Protein AF-A0A925H0Q3-F1 (afdb_monomer_lite)

Sequence (68 aa):
MIEVEETRAAAIEAASAPKIQVLCAWCGAEIREGDEPEWTGMCQTCFRQMVNEHLRLATQSQAHASER

Structure (mmCIF, N/CA/C/O backbone):
data_AF-A0A925H0Q3-F1
#
_entry.id   AF-A0A925H0Q3-F1
#
loop_
_atom_site.group_PDB
_atom_site.id
_atom_site.type_symbol
_atom_site.label_atom_id
_atom_site.label_alt_id
_atom_site.label_comp_id
_atom_site.label_asym_id
_atom_site.label_entity_id
_atom_site.label_seq_id
_atom_site.pdbx_PDB_ins_code
_atom_site.Cartn_x
_atom_site.Cartn_y
_atom_site.Cartn_z
_atom_site.occupancy
_atom_site.B_iso_or_equiv
_atom_site.auth_seq_id
_atom_site.auth_comp_id
_atom_site.auth_asym_id
_atom_site.auth_atom_id
_atom_site.pdbx_PDB_model_num
ATOM 1 N N . MET A 1 1 ? 29.704 18.435 -35.491 1.00 49.34 1 MET A N 1
ATOM 2 C CA . MET A 1 1 ? 29.918 17.880 -34.136 1.00 49.34 1 MET A CA 1
ATOM 3 C C . MET A 1 1 ? 28.888 18.504 -33.203 1.00 49.34 1 MET A C 1
ATOM 5 O O . MET A 1 1 ? 29.229 19.434 -32.495 1.00 49.34 1 MET A O 1
ATOM 9 N N . ILE A 1 2 ? 27.619 18.101 -33.301 1.00 53.62 2 ILE A N 1
ATOM 10 C CA . ILE A 1 2 ? 26.526 18.596 -32.429 1.00 53.62 2 ILE A CA 1
ATOM 11 C C . ILE A 1 2 ? 25.555 17.440 -32.101 1.00 53.62 2 ILE A C 1
ATOM 13 O O . ILE A 1 2 ? 25.008 17.375 -31.013 1.00 53.62 2 ILE A O 1
ATOM 17 N N . GLU A 1 3 ? 25.444 16.431 -32.973 1.00 49.00 3 GLU A N 1
ATOM 1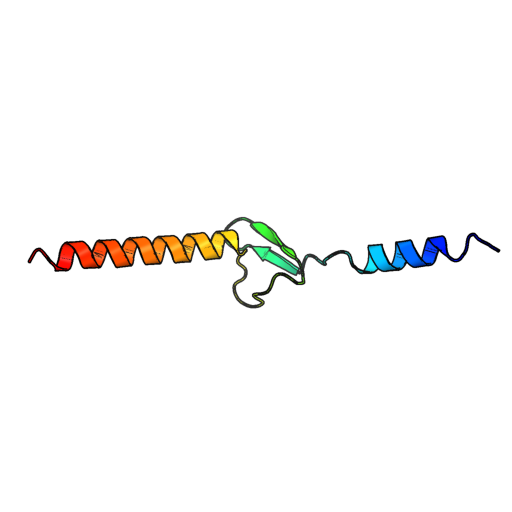8 C CA . GLU A 1 3 ? 24.469 15.331 -32.836 1.00 49.00 3 GLU A CA 1
ATOM 19 C C . GLU A 1 3 ? 24.788 14.281 -31.744 1.00 49.00 3 GLU A C 1
ATOM 21 O O . GLU A 1 3 ? 23.973 13.404 -31.465 1.00 49.00 3 GLU A O 1
ATOM 26 N N . VAL A 1 4 ? 25.967 14.337 -31.111 1.00 53.19 4 VAL A N 1
ATOM 27 C CA . VAL A 1 4 ? 26.403 13.319 -30.127 1.00 53.19 4 VAL A CA 1
ATOM 28 C C . VAL A 1 4 ? 26.028 13.700 -28.684 1.00 53.19 4 VAL A C 1
ATOM 30 O O . VAL A 1 4 ? 25.993 12.838 -27.810 1.00 53.19 4 VAL A O 1
ATOM 33 N N . GLU A 1 5 ? 25.716 14.970 -28.407 1.00 51.53 5 GLU A N 1
ATOM 34 C CA . GLU A 1 5 ? 25.393 15.425 -27.043 1.00 51.53 5 GLU A CA 1
ATOM 35 C C . GLU A 1 5 ? 23.898 15.308 -26.701 1.00 51.53 5 GLU A C 1
ATOM 37 O O . GLU A 1 5 ? 23.565 14.952 -25.569 1.00 51.53 5 GLU A O 1
ATOM 42 N N . GLU A 1 6 ? 22.993 15.489 -27.670 1.00 51.50 6 GLU A N 1
ATOM 43 C CA . GLU A 1 6 ? 21.541 15.331 -27.455 1.00 51.50 6 GLU A CA 1
ATOM 44 C C . GLU A 1 6 ? 21.141 13.880 -27.138 1.00 51.50 6 GLU A C 1
ATOM 46 O O . GLU A 1 6 ? 20.253 13.628 -26.322 1.00 51.50 6 GLU A O 1
ATOM 51 N N . THR A 1 7 ? 21.850 12.904 -27.709 1.00 54.84 7 THR A N 1
ATOM 52 C CA . THR A 1 7 ? 21.590 11.474 -27.470 1.00 54.84 7 THR A CA 1
ATOM 53 C C . THR A 1 7 ? 21.976 11.025 -26.059 1.00 54.84 7 THR A C 1
ATOM 55 O O . THR A 1 7 ? 21.382 10.086 -25.527 1.00 54.84 7 THR A O 1
ATOM 58 N N . ARG A 1 8 ? 22.923 11.710 -25.405 1.00 54.88 8 ARG A N 1
ATOM 59 C CA . ARG A 1 8 ? 23.362 11.377 -24.042 1.00 54.88 8 ARG A CA 1
ATOM 60 C C . ARG A 1 8 ? 22.378 11.862 -22.977 1.00 54.88 8 ARG A C 1
ATOM 62 O O . ARG A 1 8 ? 22.156 11.144 -22.006 1.00 54.88 8 ARG A O 1
ATOM 69 N N . ALA A 1 9 ? 21.782 13.041 -23.156 1.00 55.16 9 ALA A N 1
ATOM 70 C CA . ALA A 1 9 ? 20.786 13.573 -22.225 1.00 55.16 9 ALA A CA 1
ATOM 71 C C . ALA A 1 9 ? 19.504 12.718 -22.224 1.00 55.16 9 ALA A C 1
ATOM 73 O O . ALA A 1 9 ? 19.057 12.289 -21.162 1.00 55.16 9 ALA A O 1
ATOM 74 N N . ALA A 1 10 ? 19.000 12.353 -23.409 1.00 55.50 10 ALA A N 1
ATOM 75 C CA . ALA A 1 10 ? 17.828 11.485 -23.544 1.00 55.50 10 ALA A CA 1
ATOM 76 C C . ALA A 1 10 ? 18.056 10.065 -22.979 1.00 55.50 10 ALA A C 1
ATOM 78 O O . ALA A 1 10 ? 17.145 9.458 -22.418 1.00 55.50 10 ALA A O 1
ATOM 79 N N . ALA A 1 11 ? 19.280 9.531 -23.077 1.00 54.78 11 ALA A N 1
ATOM 80 C CA . ALA A 1 11 ? 19.625 8.226 -22.512 1.00 54.78 11 ALA A CA 1
ATOM 81 C C . ALA A 1 11 ? 19.666 8.225 -20.972 1.00 54.78 11 ALA A C 1
ATOM 83 O O . ALA A 1 11 ? 19.325 7.215 -20.358 1.00 54.78 11 ALA A O 1
ATOM 84 N N . ILE A 1 12 ? 20.050 9.342 -20.342 1.00 57.75 12 ILE A N 1
ATOM 85 C CA . ILE A 1 12 ? 20.026 9.489 -18.877 1.00 57.75 12 ILE A CA 1
ATOM 86 C C . ILE A 1 12 ? 18.579 9.592 -18.377 1.00 57.75 12 ILE A C 1
ATOM 88 O O . ILE A 1 12 ? 18.233 8.938 -17.395 1.00 57.75 12 ILE A O 1
ATOM 92 N N . GLU A 1 13 ? 17.712 10.323 -19.084 1.00 54.28 13 GLU A N 1
ATOM 93 C CA . GLU A 1 13 ? 16.284 10.391 -18.748 1.00 54.28 13 GLU A CA 1
ATOM 94 C C . GLU A 1 13 ? 15.590 9.027 -18.913 1.00 54.28 13 GLU A C 1
ATOM 96 O O . GLU A 1 13 ? 14.873 8.587 -18.013 1.00 54.28 13 GLU A O 1
ATOM 101 N N . ALA A 1 14 ? 15.875 8.287 -19.989 1.00 54.94 14 ALA A N 1
ATOM 102 C CA . ALA A 1 14 ? 15.325 6.944 -20.198 1.00 54.94 14 ALA A CA 1
ATOM 103 C C . ALA A 1 14 ? 15.851 5.902 -19.188 1.00 54.94 14 ALA A C 1
ATOM 105 O O . ALA A 1 14 ? 15.112 5.003 -18.787 1.00 54.94 14 ALA A O 1
ATOM 106 N N . ALA A 1 15 ? 17.103 6.030 -18.734 1.00 55.09 15 ALA A N 1
ATOM 107 C CA . ALA A 1 15 ? 17.683 5.170 -17.698 1.00 55.09 15 ALA A CA 1
ATOM 108 C C . ALA A 1 15 ? 17.133 5.453 -16.285 1.00 55.09 15 ALA A C 1
ATOM 110 O O . ALA A 1 15 ? 17.332 4.641 -15.382 1.00 55.09 15 ALA A O 1
ATOM 111 N N . SER A 1 16 ? 16.437 6.580 -16.105 1.00 56.84 16 SER A N 1
ATOM 112 C CA . SER A 1 16 ? 15.795 6.990 -14.851 1.00 56.84 16 SER A CA 1
ATOM 113 C C . SER A 1 16 ? 14.301 6.654 -14.781 1.00 56.84 16 SER A C 1
ATOM 115 O O . SER A 1 16 ? 13.629 7.026 -13.819 1.00 56.84 16 SER A O 1
ATOM 117 N N . ALA A 1 17 ? 13.763 5.950 -15.784 1.00 59.16 17 ALA A N 1
ATOM 118 C CA . ALA A 1 17 ? 12.387 5.482 -15.736 1.00 59.16 17 ALA A CA 1
ATOM 119 C C . ALA A 1 17 ? 12.216 4.535 -14.531 1.00 59.16 17 ALA A C 1
ATOM 121 O O . ALA A 1 17 ? 12.943 3.540 -14.434 1.00 59.16 17 ALA A O 1
ATOM 122 N N . PRO A 1 18 ? 11.282 4.824 -13.606 1.00 59.00 18 PRO A N 1
ATOM 123 C CA . PRO A 1 18 ? 11.104 4.010 -12.415 1.00 59.00 18 PRO A CA 1
ATOM 124 C C . PRO A 1 18 ? 10.696 2.599 -12.832 1.00 59.00 18 PRO A C 1
ATOM 126 O O . PRO A 1 18 ? 9.670 2.404 -13.493 1.00 59.00 18 PRO A O 1
ATOM 129 N N . LYS A 1 19 ? 11.511 1.606 -12.475 1.00 64.19 19 LYS A N 1
ATOM 130 C CA . LYS A 1 19 ? 11.217 0.211 -12.794 1.00 64.19 19 LYS A CA 1
ATOM 131 C C . LYS A 1 19 ? 10.026 -0.235 -11.955 1.00 64.19 19 LYS A C 1
ATOM 133 O O . LYS A 1 19 ? 9.972 0.006 -10.751 1.00 64.19 19 LYS A O 1
ATOM 138 N N . ILE A 1 20 ? 9.049 -0.872 -12.590 1.00 63.56 20 ILE A N 1
ATOM 139 C CA . ILE A 1 20 ? 7.934 -1.497 -11.875 1.00 63.56 20 ILE A CA 1
ATOM 140 C C . ILE A 1 20 ? 8.508 -2.713 -11.139 1.00 63.56 20 ILE A C 1
ATOM 142 O O . ILE A 1 20 ? 9.006 -3.632 -11.788 1.00 63.56 20 ILE A O 1
ATOM 146 N N . GLN A 1 21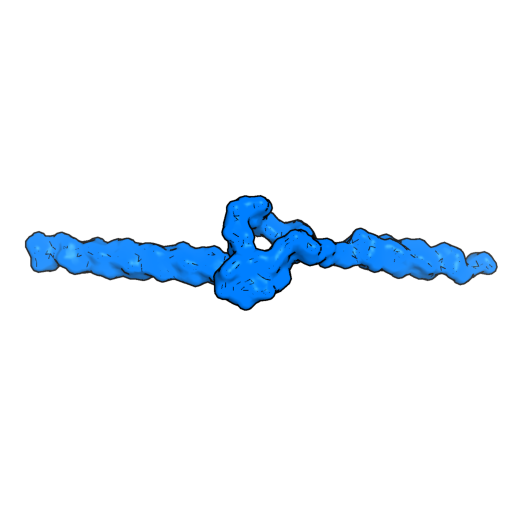 ? 8.473 -2.705 -9.804 1.00 68.75 21 GLN A N 1
ATOM 147 C CA . GLN A 1 21 ? 9.017 -3.797 -8.987 1.00 68.75 21 GLN A CA 1
ATOM 148 C C . GLN A 1 21 ? 7.939 -4.824 -8.619 1.00 68.75 21 GLN A C 1
ATOM 150 O O . GLN A 1 21 ? 8.202 -6.024 -8.676 1.00 68.75 21 GLN A O 1
ATOM 155 N N . VAL A 1 22 ? 6.733 -4.380 -8.238 1.00 77.31 22 VAL A N 1
ATOM 156 C CA . VAL A 1 22 ? 5.686 -5.248 -7.663 1.00 77.31 22 VAL A CA 1
ATOM 157 C C . VAL A 1 22 ? 4.283 -4.716 -7.995 1.00 77.31 22 VAL A C 1
ATOM 159 O O . VAL A 1 22 ? 4.087 -3.513 -8.140 1.00 77.31 22 VAL A O 1
ATOM 162 N N . LEU A 1 23 ? 3.283 -5.601 -8.094 1.00 84.25 23 LEU A N 1
ATOM 163 C CA . LEU A 1 23 ? 1.863 -5.224 -8.111 1.00 84.25 23 LEU A CA 1
ATOM 164 C C . LEU A 1 23 ? 1.293 -5.233 -6.690 1.00 84.25 23 LEU A C 1
ATOM 166 O O . LEU A 1 23 ? 1.526 -6.170 -5.928 1.00 84.25 23 LEU A O 1
ATOM 170 N N . CYS A 1 24 ? 0.493 -4.226 -6.347 1.00 88.19 24 CYS A N 1
ATOM 171 C CA . CYS A 1 24 ? -0.241 -4.182 -5.090 1.00 88.19 24 CYS A CA 1
ATOM 172 C C . CYS A 1 24 ? -1.163 -5.405 -4.970 1.00 88.19 24 CYS A C 1
ATOM 174 O O . CYS A 1 24 ? -2.075 -5.577 -5.778 1.00 88.19 24 CYS A O 1
ATOM 176 N N . ALA A 1 25 ? -0.989 -6.208 -3.923 1.00 87.44 25 ALA A N 1
ATOM 177 C CA . ALA A 1 25 ? -1.765 -7.424 -3.687 1.00 87.44 25 ALA A CA 1
ATOM 178 C C . ALA A 1 25 ? -3.262 -7.162 -3.436 1.00 87.44 25 ALA A C 1
ATOM 180 O O . ALA A 1 25 ? -4.077 -8.069 -3.581 1.00 87.44 25 ALA A O 1
ATOM 181 N N . TRP A 1 26 ? -3.635 -5.933 -3.063 1.00 89.50 26 TRP A N 1
ATOM 182 C CA . TRP A 1 26 ? -5.022 -5.574 -2.756 1.00 89.50 26 TRP A CA 1
ATOM 183 C C . TRP A 1 26 ? -5.780 -5.026 -3.967 1.00 89.50 26 TRP A C 1
ATOM 185 O O . TRP A 1 26 ? -6.910 -5.429 -4.228 1.00 89.50 26 TRP A O 1
ATOM 195 N N . CYS A 1 27 ? -5.186 -4.072 -4.688 1.00 91.38 27 CYS A N 1
ATOM 196 C CA . CYS A 1 27 ? -5.863 -3.352 -5.773 1.00 91.38 27 CYS A CA 1
ATOM 197 C C . CYS A 1 27 ? -5.254 -3.587 -7.160 1.00 91.38 27 CYS A C 1
ATOM 199 O O . CYS A 1 27 ? -5.781 -3.070 -8.140 1.00 91.38 27 CYS A O 1
ATOM 201 N N . GLY A 1 28 ? -4.144 -4.324 -7.256 1.00 89.38 28 GLY A N 1
ATOM 202 C CA . GLY A 1 28 ? -3.444 -4.592 -8.514 1.00 89.38 28 GLY A CA 1
ATOM 203 C C . GLY A 1 28 ? -2.666 -3.405 -9.086 1.00 89.38 28 GLY A C 1
ATOM 204 O O . GLY A 1 28 ? -2.106 -3.528 -10.168 1.00 89.38 28 GLY A O 1
ATOM 205 N N . ALA A 1 29 ? -2.617 -2.263 -8.390 1.00 86.94 29 ALA A N 1
ATOM 206 C CA . ALA A 1 29 ? -1.865 -1.094 -8.842 1.00 86.94 29 ALA A CA 1
ATOM 207 C C . ALA A 1 29 ? -0.356 -1.374 -8.905 1.0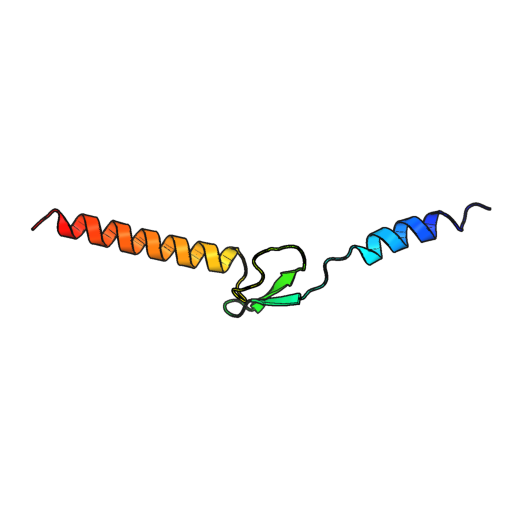0 86.94 29 ALA A C 1
ATOM 209 O O . ALA A 1 29 ? 0.194 -2.026 -8.018 1.00 86.94 29 ALA A O 1
ATOM 210 N N . GLU A 1 30 ? 0.315 -0.841 -9.922 1.00 84.94 30 GLU A N 1
ATOM 211 C CA . GLU A 1 30 ? 1.768 -0.942 -10.074 1.00 84.94 30 GLU A CA 1
ATOM 212 C C . GLU A 1 30 ? 2.493 -0.144 -8.981 1.00 84.94 30 GLU A C 1
ATOM 214 O O . GLU A 1 30 ? 2.198 1.033 -8.765 1.00 84.94 30 GLU A O 1
ATOM 219 N N . ILE A 1 31 ? 3.452 -0.779 -8.306 1.00 81.00 31 ILE A N 1
ATOM 220 C CA . ILE A 1 31 ? 4.348 -0.153 -7.330 1.00 81.00 31 ILE A CA 1
ATOM 221 C C . ILE A 1 31 ? 5.715 0.014 -7.994 1.00 81.00 31 ILE A C 1
ATOM 223 O O . ILE A 1 31 ? 6.313 -0.942 -8.505 1.00 81.00 31 ILE A O 1
ATOM 227 N N . ARG A 1 32 ? 6.181 1.261 -8.024 1.00 77.31 32 ARG A N 1
ATOM 228 C CA . ARG A 1 32 ? 7.396 1.686 -8.716 1.00 77.31 32 ARG A CA 1
ATOM 229 C C . ARG A 1 32 ? 8.581 1.738 -7.752 1.00 77.31 32 ARG A C 1
ATOM 231 O O . ARG A 1 32 ? 8.430 2.090 -6.588 1.00 77.31 32 ARG A O 1
ATOM 238 N N . GLU A 1 33 ? 9.762 1.391 -8.248 1.00 67.44 33 GLU A N 1
ATOM 239 C CA . GLU A 1 33 ? 11.027 1.480 -7.514 1.00 67.44 33 GLU A CA 1
ATOM 240 C C . GLU A 1 33 ? 11.268 2.931 -7.048 1.00 67.44 33 GLU A C 1
ATOM 242 O O . GLU A 1 33 ? 11.257 3.854 -7.863 1.00 67.44 33 GLU A O 1
ATOM 247 N N . GLY A 1 34 ? 11.427 3.135 -5.734 1.00 66.31 34 GLY A N 1
ATOM 248 C CA . GLY A 1 34 ? 11.530 4.456 -5.090 1.00 66.31 34 GLY A CA 1
ATOM 249 C C . GLY A 1 34 ? 10.304 4.864 -4.260 1.00 66.31 34 GLY A C 1
ATOM 250 O O . GLY A 1 34 ? 10.415 5.754 -3.420 1.00 66.31 34 GLY A O 1
ATOM 251 N N . ASP A 1 35 ? 9.165 4.183 -4.427 1.00 61.94 35 ASP A N 1
ATOM 252 C CA . ASP A 1 35 ? 8.067 4.213 -3.457 1.00 61.94 35 ASP A CA 1
ATOM 253 C C . ASP A 1 35 ? 8.380 3.214 -2.326 1.00 61.94 35 ASP A C 1
ATOM 255 O O . ASP A 1 35 ? 7.880 2.089 -2.319 1.00 61.94 35 ASP A O 1
ATOM 259 N N . GLU A 1 36 ? 9.230 3.580 -1.360 1.00 58.50 36 GLU A N 1
ATOM 260 C CA . GLU A 1 36 ? 9.300 2.833 -0.091 1.00 58.50 36 GLU A CA 1
ATOM 261 C C . GLU A 1 36 ? 7.878 2.764 0.511 1.00 58.50 36 GLU A C 1
ATOM 263 O O . GLU A 1 36 ? 7.220 3.801 0.657 1.00 58.50 36 GLU A O 1
ATOM 268 N N . PRO A 1 37 ? 7.345 1.561 0.810 1.00 54.12 37 PRO A N 1
ATOM 269 C CA . PRO A 1 37 ? 7.978 0.607 1.714 1.00 54.12 37 PRO A CA 1
ATOM 270 C C . PRO A 1 37 ? 8.142 -0.802 1.117 1.00 54.12 37 PRO A C 1
ATOM 272 O O . PRO A 1 37 ? 7.163 -1.491 0.822 1.00 54.12 37 PRO A O 1
ATOM 275 N N . GLU A 1 38 ? 9.394 -1.260 1.066 1.00 54.44 38 GLU A N 1
ATOM 276 C CA . GLU A 1 38 ? 9.902 -2.531 0.511 1.00 54.44 38 GLU A CA 1
ATOM 277 C C . GLU A 1 38 ? 9.238 -3.845 1.013 1.00 54.44 38 GLU A C 1
ATOM 279 O O . GLU A 1 38 ? 9.651 -4.926 0.607 1.00 54.44 38 GLU A O 1
ATOM 284 N N . TRP A 1 39 ? 8.220 -3.820 1.883 1.00 56.00 39 TRP A N 1
ATOM 285 C CA . TRP A 1 39 ? 7.857 -5.006 2.683 1.00 56.00 39 TRP A CA 1
ATOM 286 C C . TRP A 1 39 ? 6.374 -5.375 2.727 1.00 56.00 39 TRP A C 1
ATOM 288 O O . TRP A 1 39 ? 6.036 -6.420 3.280 1.00 56.00 39 TRP A O 1
ATOM 298 N N . THR A 1 40 ? 5.466 -4.567 2.174 1.00 66.88 40 THR A N 1
ATOM 299 C CA . THR A 1 40 ? 4.021 -4.811 2.378 1.00 66.88 40 THR A CA 1
ATOM 300 C C . THR A 1 40 ? 3.305 -5.402 1.171 1.00 66.88 40 THR A C 1
ATOM 302 O O . THR A 1 40 ? 2.183 -5.883 1.315 1.00 66.88 40 THR A O 1
ATOM 305 N N . GLY A 1 41 ? 3.906 -5.348 -0.025 1.00 78.56 41 GLY A N 1
ATOM 306 C CA . GLY A 1 41 ? 3.203 -5.693 -1.266 1.00 78.56 41 GLY A CA 1
ATOM 307 C C . GLY A 1 41 ? 1.925 -4.868 -1.474 1.00 78.56 41 GLY A C 1
ATOM 308 O O . GLY A 1 41 ? 1.036 -5.284 -2.212 1.00 78.56 41 GLY A O 1
ATOM 309 N N . MET A 1 42 ? 1.796 -3.720 -0.802 1.00 85.75 42 MET A N 1
ATOM 310 C CA . MET A 1 42 ? 0.631 -2.844 -0.845 1.00 85.75 42 MET A CA 1
ATOM 311 C C . MET A 1 42 ? 1.047 -1.439 -1.257 1.00 85.75 42 MET A C 1
ATOM 313 O O . MET A 1 42 ? 2.032 -0.897 -0.766 1.00 85.75 42 MET A O 1
ATOM 317 N N . CYS A 1 43 ? 0.247 -0.810 -2.118 1.00 86.75 43 CYS A N 1
ATOM 318 C CA . CYS A 1 43 ? 0.446 0.595 -2.441 1.00 86.75 43 CYS A CA 1
ATOM 319 C C . CYS A 1 43 ? 0.099 1.492 -1.239 1.00 86.75 43 CYS A C 1
ATOM 321 O O . CYS A 1 43 ? -0.734 1.144 -0.390 1.00 86.75 43 CYS A O 1
ATOM 323 N N . GLN A 1 44 ? 0.691 2.690 -1.198 1.00 83.38 44 GLN A 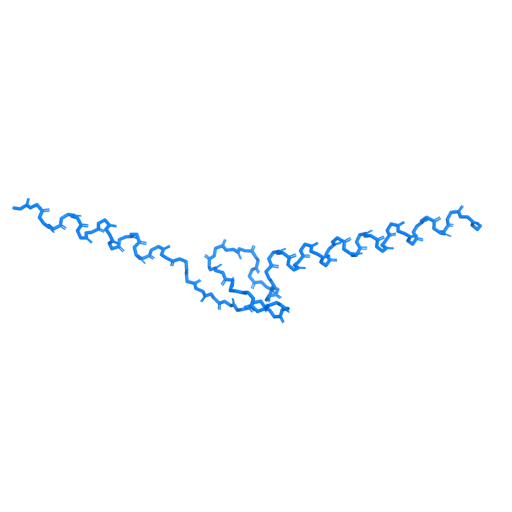N 1
ATOM 324 C CA . GLN A 1 44 ? 0.485 3.655 -0.110 1.00 83.38 44 GLN A CA 1
ATOM 325 C C . GLN A 1 44 ? -0.997 4.000 0.116 1.00 83.38 44 GLN A C 1
ATOM 327 O O . GLN A 1 44 ? -1.423 4.216 1.251 1.00 83.38 44 GLN A O 1
ATOM 332 N N . THR A 1 45 ? -1.805 4.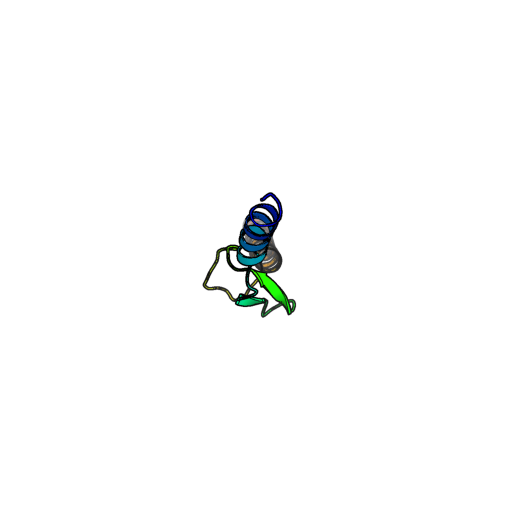028 -0.947 1.00 87.75 45 THR A N 1
ATOM 333 C CA . THR A 1 45 ? -3.244 4.311 -0.860 1.00 87.75 45 THR A CA 1
ATOM 334 C C . THR A 1 45 ? -3.984 3.234 -0.074 1.00 87.75 45 THR A C 1
ATOM 336 O O . THR A 1 45 ? -4.708 3.558 0.869 1.00 87.75 45 THR A O 1
ATOM 339 N N . CYS A 1 46 ? -3.780 1.960 -0.420 1.00 89.12 46 CYS A N 1
ATOM 340 C CA . CYS A 1 46 ? -4.397 0.839 0.289 1.00 89.12 46 CYS A CA 1
ATOM 341 C C . CYS A 1 46 ? -3.899 0.760 1.735 1.00 89.12 46 CYS A C 1
ATOM 343 O O . CYS A 1 46 ? -4.696 0.545 2.647 1.00 89.12 46 CYS A O 1
ATOM 345 N N . PHE A 1 47 ? -2.607 1.013 1.962 1.00 87.94 47 PHE A N 1
ATOM 346 C CA . PHE A 1 47 ? -2.050 1.083 3.312 1.00 87.94 47 PHE A CA 1
ATOM 347 C C . PHE A 1 47 ? -2.736 2.161 4.159 1.00 87.94 47 PHE A C 1
ATOM 349 O O . PHE A 1 47 ? -3.217 1.887 5.258 1.00 87.94 47 PHE A O 1
ATOM 356 N N . ARG A 1 48 ? -2.873 3.379 3.624 1.00 88.44 48 ARG A N 1
ATOM 357 C CA . ARG A 1 48 ? -3.523 4.488 4.333 1.00 88.44 48 ARG A CA 1
ATOM 358 C C . ARG A 1 48 ? -4.994 4.208 4.639 1.00 88.44 48 ARG A C 1
ATOM 360 O O . ARG A 1 48 ? -5.453 4.555 5.724 1.00 88.44 48 ARG A O 1
ATOM 367 N N . GLN A 1 49 ? -5.731 3.583 3.721 1.00 90.56 49 GLN A N 1
ATOM 368 C CA . GLN A 1 49 ? -7.127 3.204 3.965 1.00 90.56 49 GLN A CA 1
ATOM 369 C C . GLN A 1 49 ? -7.251 2.215 5.127 1.00 90.56 49 GLN A C 1
ATOM 371 O O . GLN A 1 49 ? -8.078 2.426 6.012 1.00 90.56 49 GLN A O 1
ATOM 376 N N . MET A 1 50 ? -6.395 1.192 5.162 1.00 89.25 50 MET A N 1
ATOM 377 C CA . MET A 1 50 ? -6.371 0.210 6.246 1.00 89.25 50 MET A CA 1
ATOM 378 C C . MET A 1 50 ? -6.073 0.868 7.599 1.00 89.25 50 MET A C 1
ATOM 380 O O . MET A 1 50 ? -6.794 0.634 8.569 1.00 89.25 50 MET A O 1
ATOM 384 N N . VAL A 1 51 ? -5.053 1.731 7.667 1.00 88.94 51 VAL A N 1
ATOM 385 C CA . VAL A 1 51 ? -4.715 2.451 8.907 1.00 88.94 51 VAL A CA 1
ATOM 386 C C . VAL A 1 51 ? -5.869 3.350 9.354 1.00 88.94 51 VAL A C 1
ATOM 388 O O . VAL A 1 51 ? -6.235 3.338 10.529 1.00 88.94 51 VAL A O 1
ATOM 391 N N . ASN A 1 52 ? -6.480 4.095 8.432 1.00 91.44 52 ASN A N 1
ATOM 392 C CA . ASN A 1 52 ? -7.606 4.971 8.754 1.00 91.44 52 ASN A CA 1
ATOM 393 C C . ASN A 1 52 ? -8.813 4.189 9.284 1.00 91.44 52 ASN A C 1
ATOM 395 O O . ASN A 1 52 ? -9.439 4.623 10.251 1.00 91.44 52 ASN A O 1
ATOM 399 N N . GLU A 1 53 ? -9.124 3.038 8.689 1.00 90.56 53 GLU A N 1
ATOM 400 C CA . GLU A 1 53 ? -10.228 2.200 9.156 1.00 90.56 53 GLU A CA 1
ATOM 401 C C . GLU A 1 53 ? -9.942 1.622 10.548 1.00 90.56 53 GLU A C 1
ATOM 403 O O . GLU A 1 53 ? -10.805 1.674 11.425 1.00 90.56 53 GLU A O 1
ATOM 408 N N . HIS A 1 54 ? -8.709 1.174 10.809 1.00 89.00 54 HIS A N 1
ATOM 409 C CA . HIS A 1 54 ? -8.305 0.746 12.150 1.00 89.00 54 HIS A CA 1
ATOM 410 C C . HIS A 1 54 ? -8.448 1.860 13.190 1.00 89.00 54 HIS A C 1
ATOM 412 O O . HIS A 1 54 ? -8.987 1.623 14.273 1.00 89.00 54 HIS A O 1
ATOM 418 N N . LEU A 1 55 ? -8.012 3.080 12.868 1.00 89.56 55 LEU A N 1
ATOM 419 C CA . LEU A 1 55 ? -8.156 4.232 13.761 1.00 89.56 55 LEU A CA 1
ATOM 420 C C . LEU A 1 55 ? -9.630 4.590 14.002 1.00 89.56 55 LEU A C 1
ATOM 422 O O . LEU A 1 55 ? -10.013 4.906 15.133 1.00 89.56 55 LEU A O 1
ATOM 426 N N . ARG A 1 56 ? -10.480 4.497 12.973 1.00 90.25 56 ARG A N 1
ATOM 427 C CA . ARG A 1 56 ? -11.929 4.732 13.088 1.00 90.25 56 ARG A CA 1
ATOM 428 C C . ARG A 1 56 ? -12.594 3.724 14.026 1.00 90.25 56 ARG A C 1
ATOM 430 O O . ARG A 1 56 ? -13.368 4.110 14.899 1.00 90.25 56 ARG A O 1
ATOM 437 N N . LEU A 1 57 ? -12.271 2.441 13.883 1.00 86.06 57 LEU A N 1
ATOM 438 C CA . LEU A 1 57 ? -12.799 1.384 14.751 1.00 86.06 57 LEU A CA 1
ATOM 439 C C . LEU A 1 57 ? -12.275 1.506 16.190 1.00 86.06 57 LEU A C 1
ATOM 441 O O . LEU A 1 57 ? -13.036 1.313 17.142 1.00 86.06 57 LEU A O 1
ATOM 445 N N . ALA A 1 58 ? -11.005 1.879 16.367 1.00 80.06 58 ALA A N 1
ATOM 446 C CA . ALA A 1 58 ? -10.413 2.087 17.687 1.00 80.06 58 ALA A CA 1
ATOM 447 C C . ALA A 1 58 ? -11.072 3.256 18.439 1.00 80.06 58 ALA A C 1
ATOM 449 O O . ALA A 1 58 ? -11.383 3.136 19.623 1.00 80.06 58 ALA A O 1
ATOM 450 N N . THR A 1 59 ? -11.341 4.365 17.748 1.00 77.06 59 THR A N 1
ATOM 451 C CA . THR A 1 59 ? -12.005 5.542 18.336 1.00 77.06 59 THR A CA 1
ATOM 452 C C . THR A 1 59 ? -13.482 5.295 18.647 1.00 77.06 59 THR A C 1
ATOM 454 O O . THR A 1 59 ? -13.947 5.693 19.714 1.00 77.06 59 THR A O 1
ATOM 457 N N . GLN A 1 60 ? -14.215 4.565 17.796 1.00 71.19 60 GLN A N 1
ATOM 458 C CA . GLN A 1 60 ? -15.599 4.165 18.100 1.00 71.19 60 GLN A CA 1
ATOM 459 C C . GLN A 1 60 ? -15.688 3.221 19.306 1.00 71.19 60 GLN A C 1
ATOM 461 O O . GLN A 1 60 ? -16.589 3.355 20.133 1.00 71.19 60 GLN A O 1
ATOM 466 N N . SER A 1 61 ? -14.728 2.306 19.453 1.00 61.06 61 SER A N 1
ATOM 467 C CA . SER A 1 61 ? -14.706 1.356 20.573 1.00 61.06 61 SER A CA 1
ATOM 468 C C . SER A 1 61 ? -14.475 2.037 21.929 1.00 61.06 61 SER A C 1
ATOM 470 O O . SER A 1 61 ? -14.952 1.544 22.948 1.00 61.06 61 SER A O 1
ATOM 472 N N . GLN A 1 62 ? -13.783 3.182 21.958 1.00 57.59 62 GLN A N 1
ATOM 473 C CA . GLN A 1 62 ? -13.562 3.950 23.189 1.00 57.59 62 GLN A CA 1
ATOM 474 C C . GLN A 1 62 ? -14.777 4.798 23.591 1.00 57.59 62 GLN A C 1
ATOM 476 O O . GLN A 1 62 ? -15.057 4.915 24.782 1.00 57.59 62 GLN A O 1
ATOM 481 N N . ALA A 1 63 ? -15.538 5.333 22.629 1.00 58.38 63 ALA A N 1
ATOM 482 C CA . ALA A 1 63 ? -16.755 6.098 22.918 1.00 58.38 63 ALA A CA 1
ATOM 483 C C . ALA A 1 63 ? -17.811 5.248 23.650 1.00 58.38 63 ALA A C 1
ATOM 485 O O . ALA A 1 63 ? -18.365 5.681 24.655 1.00 58.38 63 ALA A O 1
ATOM 486 N N . HIS A 1 64 ? -18.007 3.998 23.224 1.00 54.75 64 HIS A N 1
ATOM 487 C CA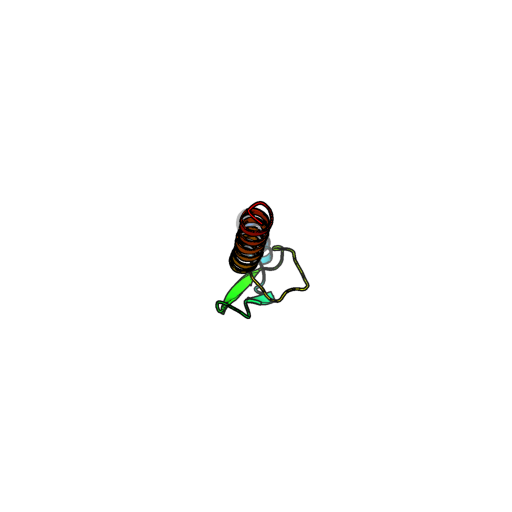 . HIS A 1 64 ? -18.965 3.087 23.861 1.00 54.75 64 HIS A CA 1
ATOM 488 C C . HIS A 1 64 ? -18.503 2.515 25.213 1.00 54.75 64 HIS A C 1
ATOM 490 O O . HIS A 1 64 ? -19.316 1.947 25.942 1.00 54.75 64 HIS A O 1
ATOM 496 N N . ALA A 1 65 ? -17.219 2.643 25.566 1.00 55.03 65 ALA A N 1
ATOM 497 C CA . ALA A 1 65 ? -16.697 2.208 26.863 1.00 55.03 65 ALA A CA 1
ATOM 498 C C . ALA A 1 65 ? -16.921 3.247 27.979 1.00 55.03 65 ALA A C 1
ATOM 500 O O . ALA A 1 65 ? -16.851 2.891 29.150 1.00 55.03 65 ALA A O 1
ATOM 501 N N . SER A 1 66 ? -17.205 4.509 27.631 1.00 54.09 66 SER A N 1
ATOM 502 C CA . SER A 1 66 ? -17.409 5.606 28.592 1.00 54.09 66 SER A CA 1
ATOM 503 C C . SER A 1 66 ? -18.864 5.771 29.064 1.00 54.09 66 SER A C 1
ATOM 505 O O . SER A 1 66 ? -19.121 6.608 29.927 1.00 54.09 66 SER A O 1
ATOM 507 N N . GLU A 1 67 ? -19.813 5.014 28.505 1.00 54.50 67 GLU A N 1
ATOM 508 C CA . GLU A 1 67 ? -21.249 5.074 28.838 1.00 54.50 67 GLU A CA 1
ATOM 509 C C . GLU A 1 67 ? -21.724 3.892 29.713 1.00 54.50 67 GLU A C 1
ATOM 511 O O . GLU A 1 67 ? -22.930 3.710 29.894 1.00 54.50 67 GLU A O 1
ATOM 516 N N . ARG A 1 68 ? -20.805 3.073 30.247 1.00 48.81 68 ARG A N 1
ATOM 517 C CA . ARG A 1 68 ? -21.119 1.997 31.204 1.00 48.81 68 ARG A CA 1
ATOM 518 C C . ARG A 1 68 ? -20.577 2.279 32.594 1.00 48.81 68 ARG A C 1
ATOM 520 O O . ARG A 1 68 ? -19.407 2.702 32.687 1.00 48.81 68 ARG A O 1
#

Radius of gyration: 22.12 Å; chains: 1; bounding box: 51×26×65 Å

Secondary structure (DSSP, 8-state):
--HHHHHHHHHHHHHTSPPEEEE-TTT--EEETTSS-TTSSS-HHHHHHHHHHHHHHHHHHHHTTTT-

pLDDT: mean 70.09, std 15.22, range [48.81, 91.44]

Foldseek 3Di:
DPVPVVVVVVVVVVVPDFDQDAAQPPPRHTDTPPPDDPPHSHDPVVVVVVVVVVVVVVVVVVVVVVVD